Protein AF-A0A0S8DMY7-F1 (afdb_monomer_lite)

Structure (mmCIF, N/CA/C/O backbone):
data_AF-A0A0S8DMY7-F1
#
_entry.id   AF-A0A0S8DMY7-F1
#
loop_
_atom_site.group_PDB
_atom_site.id
_atom_site.type_symbol
_atom_site.label_atom_id
_atom_site.label_alt_id
_atom_site.label_comp_id
_atom_site.label_asym_id
_atom_site.label_entity_id
_atom_site.label_seq_id
_atom_site.pdbx_PDB_ins_code
_atom_site.Cartn_x
_atom_site.Cartn_y
_atom_site.Cartn_z
_atom_site.occupancy
_atom_site.B_iso_or_equiv
_atom_site.auth_seq_id
_atom_site.auth_comp_id
_atom_site.auth_asym_id
_atom_site.auth_atom_id
_atom_site.pdbx_PDB_model_num
ATOM 1 N N . MET A 1 1 ? 19.391 8.069 -40.055 1.00 41.41 1 MET A N 1
ATOM 2 C CA . MET A 1 1 ? 19.757 7.312 -38.841 1.00 4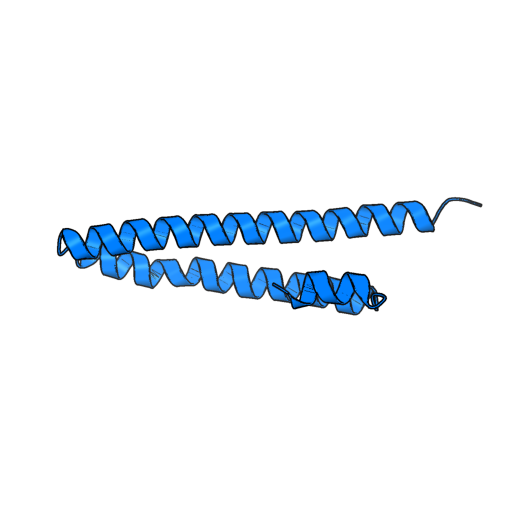1.41 1 MET A CA 1
ATOM 3 C C . MET A 1 1 ? 18.856 7.837 -37.729 1.00 41.41 1 MET A C 1
ATOM 5 O O . MET A 1 1 ? 19.131 8.905 -37.203 1.00 41.41 1 MET A O 1
ATOM 9 N N . GLU A 1 2 ? 17.697 7.210 -37.517 1.00 45.28 2 GLU A N 1
ATOM 10 C CA . GLU A 1 2 ? 16.664 7.673 -36.570 1.00 45.28 2 GLU A CA 1
ATOM 11 C C . GLU A 1 2 ? 16.933 7.209 -35.116 1.00 45.28 2 GLU A C 1
ATOM 13 O O . GLU A 1 2 ? 17.728 6.291 -34.898 1.00 45.28 2 GLU A O 1
ATOM 18 N N . PRO A 1 3 ? 16.341 7.877 -34.106 1.00 48.59 3 PRO A N 1
ATOM 19 C CA . PRO A 1 3 ? 16.924 8.076 -32.781 1.00 48.59 3 PRO A CA 1
ATOM 20 C C . PRO A 1 3 ? 16.499 6.994 -31.779 1.00 48.59 3 PRO A C 1
ATOM 22 O O . PRO A 1 3 ? 15.637 7.205 -30.930 1.00 48.59 3 PRO A O 1
ATOM 25 N N . ILE A 1 4 ? 17.133 5.824 -31.830 1.00 51.28 4 ILE A N 1
ATOM 26 C CA . ILE A 1 4 ? 16.798 4.695 -30.940 1.00 51.28 4 ILE A CA 1
ATOM 27 C C . ILE A 1 4 ? 16.951 5.065 -29.444 1.00 51.28 4 ILE A C 1
ATOM 29 O O . ILE A 1 4 ? 16.123 4.686 -28.619 1.00 51.28 4 ILE A O 1
ATOM 33 N N . HIS A 1 5 ? 17.945 5.885 -29.083 1.00 52.34 5 HIS A N 1
ATOM 34 C CA . HIS A 1 5 ? 18.226 6.248 -27.684 1.00 52.34 5 HIS A CA 1
ATOM 35 C C . HIS A 1 5 ? 17.128 7.085 -27.000 1.00 52.34 5 HIS A C 1
ATOM 37 O O . HIS A 1 5 ? 16.877 6.919 -25.806 1.00 52.34 5 HIS A O 1
ATOM 43 N N . THR A 1 6 ? 16.455 7.980 -27.728 1.00 50.28 6 THR A N 1
ATOM 44 C CA . THR A 1 6 ? 15.480 8.913 -27.134 1.00 50.28 6 THR A CA 1
ATOM 45 C C . THR A 1 6 ? 14.151 8.228 -26.813 1.00 50.28 6 THR A C 1
ATOM 47 O O . THR A 1 6 ? 13.519 8.539 -25.803 1.00 50.28 6 THR A O 1
ATOM 50 N N . HIS A 1 7 ? 13.742 7.259 -27.637 1.00 54.19 7 HIS A N 1
ATOM 51 C CA . HIS A 1 7 ? 12.527 6.476 -27.402 1.00 54.19 7 HIS A CA 1
ATOM 52 C C . HIS A 1 7 ? 12.682 5.518 -26.211 1.00 54.19 7 HIS A C 1
ATOM 54 O O . HIS A 1 7 ? 11.773 5.429 -25.387 1.00 54.19 7 HIS A O 1
ATOM 60 N N . ILE A 1 8 ? 13.855 4.886 -26.060 1.00 59.53 8 ILE A N 1
ATOM 61 C CA . ILE A 1 8 ? 14.145 3.956 -24.952 1.00 59.53 8 ILE A CA 1
ATOM 62 C C . ILE A 1 8 ? 14.102 4.663 -23.590 1.00 59.53 8 ILE A C 1
ATOM 64 O O . ILE A 1 8 ? 13.546 4.112 -22.638 1.00 59.53 8 ILE A O 1
ATOM 68 N N . SER A 1 9 ? 14.648 5.882 -23.503 1.00 71.00 9 SER A N 1
ATOM 69 C CA . SER A 1 9 ? 14.643 6.688 -22.274 1.00 71.00 9 SER A CA 1
ATOM 70 C C . SER A 1 9 ? 13.249 7.222 -21.923 1.00 71.00 9 SER A C 1
ATOM 72 O O . SER A 1 9 ? 12.880 7.224 -20.753 1.00 71.00 9 SER A O 1
ATOM 74 N N . ARG A 1 10 ? 12.431 7.609 -22.915 1.00 77.25 10 ARG A N 1
ATOM 75 C CA . ARG A 1 10 ? 11.041 8.033 -22.658 1.00 77.25 10 ARG A CA 1
ATOM 76 C C . ARG A 1 10 ? 10.162 6.898 -22.149 1.00 77.25 10 ARG A C 1
ATOM 78 O O . ARG A 1 10 ? 9.418 7.107 -21.199 1.00 77.25 10 ARG A O 1
ATOM 85 N N . GLN A 1 11 ? 10.247 5.721 -22.768 1.00 77.81 11 GLN A N 1
ATOM 86 C CA . GLN A 1 11 ? 9.463 4.566 -22.331 1.00 77.81 11 GLN A CA 1
ATOM 87 C C . GLN A 1 11 ? 9.869 4.125 -20.921 1.00 77.81 11 GLN A C 1
ATOM 89 O O . GLN A 1 11 ? 9.003 3.832 -20.111 1.00 77.81 11 GLN A O 1
ATOM 94 N N . TYR A 1 12 ? 11.169 4.150 -20.613 1.00 76.50 12 TYR A N 1
ATOM 95 C CA . TYR A 1 12 ? 11.671 3.847 -19.271 1.00 76.50 12 TYR A CA 1
ATOM 96 C C . TYR A 1 12 ? 11.145 4.814 -18.209 1.00 76.50 12 TYR A C 1
ATOM 98 O O . TYR A 1 12 ? 10.641 4.389 -17.179 1.00 76.50 12 TYR A O 1
ATOM 106 N N . ASN A 1 13 ? 11.214 6.120 -18.480 1.00 80.94 13 ASN A N 1
ATOM 107 C CA . ASN A 1 13 ? 10.702 7.119 -17.547 1.00 80.94 13 ASN A CA 1
ATOM 108 C C . ASN A 1 13 ? 9.191 6.972 -17.331 1.00 80.94 13 ASN A C 1
ATOM 110 O O . ASN A 1 13 ? 8.728 7.175 -16.217 1.00 80.94 13 ASN A O 1
ATOM 114 N N . SER A 1 14 ? 8.434 6.600 -18.369 1.00 87.25 14 SER A N 1
ATOM 115 C CA . SER A 1 14 ? 7.002 6.308 -18.226 1.00 87.25 14 SER A CA 1
ATOM 116 C C . SER A 1 14 ? 6.765 5.111 -17.306 1.00 87.25 14 SER A C 1
ATOM 118 O O . SER A 1 14 ? 5.964 5.215 -16.390 1.00 87.25 14 SER A O 1
ATOM 120 N N . GLU A 1 15 ? 7.500 4.013 -17.508 1.00 87.06 15 GLU A N 1
ATOM 121 C CA . GLU A 1 15 ? 7.411 2.810 -16.666 1.00 87.06 15 GLU A CA 1
ATOM 122 C C . GLU A 1 15 ? 7.728 3.124 -15.188 1.00 87.06 15 GLU A C 1
ATOM 124 O O . GLU A 1 15 ? 7.046 2.639 -14.287 1.00 87.06 15 GLU A O 1
ATOM 129 N N . LEU A 1 16 ? 8.718 3.986 -14.924 1.00 87.38 16 LEU A N 1
ATOM 130 C CA . LEU A 1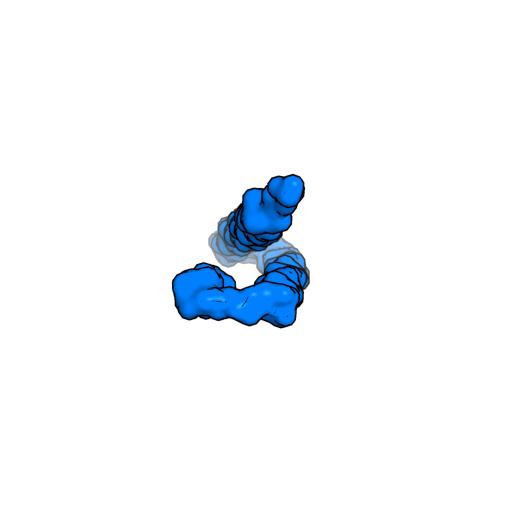 16 ? 9.054 4.423 -13.563 1.00 87.38 16 LEU A CA 1
ATOM 131 C C . LEU A 1 16 ? 7.994 5.339 -12.933 1.00 87.38 16 LEU A C 1
ATOM 133 O O . LEU A 1 16 ? 7.698 5.199 -11.745 1.00 87.38 16 LEU A O 1
ATOM 137 N N . GLU A 1 17 ? 7.424 6.279 -13.691 1.00 90.69 17 GLU A N 1
ATOM 138 C CA . GLU A 1 17 ? 6.333 7.127 -13.186 1.00 90.69 17 GLU A CA 1
ATOM 139 C C . GLU A 1 17 ? 5.066 6.304 -12.911 1.00 90.69 17 GLU A C 1
ATOM 141 O O . GLU A 1 17 ? 4.376 6.565 -11.925 1.00 90.69 17 GLU A O 1
ATOM 146 N N . ASP A 1 18 ? 4.800 5.268 -13.710 1.00 93.00 18 ASP A N 1
ATOM 147 C CA . ASP A 1 18 ? 3.683 4.348 -13.486 1.00 93.00 18 ASP A CA 1
ATOM 148 C C . ASP A 1 18 ? 3.859 3.554 -12.179 1.00 93.00 18 ASP A C 1
ATOM 150 O O . ASP A 1 18 ? 2.921 3.475 -11.379 1.00 93.00 18 ASP A O 1
ATOM 154 N N . ILE A 1 19 ? 5.065 3.031 -11.906 1.00 93.56 19 ILE A N 1
ATOM 155 C CA . ILE A 1 19 ? 5.389 2.399 -10.611 1.00 93.56 19 ILE A CA 1
ATOM 156 C C . ILE A 1 19 ? 5.176 3.388 -9.470 1.00 93.56 19 ILE A C 1
ATOM 158 O O . ILE A 1 19 ? 4.504 3.081 -8.484 1.00 93.56 19 ILE A O 1
ATOM 162 N N . ARG A 1 20 ? 5.715 4.600 -9.606 1.00 92.12 20 ARG A N 1
ATOM 163 C CA . ARG A 1 20 ? 5.606 5.632 -8.575 1.00 92.12 20 ARG A CA 1
ATOM 164 C C . ARG A 1 20 ? 4.149 5.981 -8.275 1.00 92.12 20 ARG A C 1
ATOM 166 O O . ARG A 1 20 ? 3.788 6.123 -7.107 1.00 92.12 20 ARG A O 1
ATOM 173 N N . ALA A 1 21 ? 3.306 6.094 -9.298 1.00 96.12 21 ALA A N 1
ATOM 174 C CA . ALA A 1 21 ? 1.879 6.339 -9.128 1.00 96.12 21 ALA A CA 1
ATOM 175 C C . ALA A 1 21 ? 1.185 5.199 -8.361 1.00 96.12 21 ALA A C 1
ATOM 177 O O . ALA A 1 21 ? 0.381 5.466 -7.467 1.00 96.12 21 ALA A O 1
ATOM 178 N N . LYS A 1 22 ? 1.534 3.939 -8.649 1.00 95.94 22 LYS A N 1
ATOM 179 C CA . LYS A 1 22 ? 0.992 2.765 -7.940 1.00 95.94 22 LYS A CA 1
ATOM 180 C C . LYS A 1 22 ? 1.435 2.709 -6.483 1.00 95.94 22 LYS A C 1
ATOM 182 O O . LYS A 1 22 ? 0.604 2.450 -5.617 1.00 95.94 22 LYS A O 1
ATOM 187 N N . VAL A 1 23 ? 2.698 3.027 -6.197 1.00 96.88 23 VAL A N 1
ATOM 188 C CA . VAL A 1 23 ? 3.207 3.135 -4.819 1.00 96.88 23 VAL A CA 1
ATOM 189 C C . VAL A 1 23 ? 2.452 4.221 -4.045 1.00 96.88 23 VAL A C 1
ATOM 191 O O . VAL A 1 23 ? 2.033 3.988 -2.914 1.00 96.88 23 VAL A O 1
ATOM 194 N N . LEU A 1 24 ? 2.206 5.387 -4.656 1.00 97.50 24 LEU A N 1
ATOM 195 C CA . LEU A 1 24 ? 1.409 6.453 -4.032 1.00 97.50 24 LEU A CA 1
ATOM 196 C C . LEU A 1 24 ? -0.040 6.018 -3.774 1.00 97.50 24 LEU A C 1
ATOM 198 O O . LEU A 1 24 ? -0.584 6.302 -2.709 1.00 97.50 24 LEU A O 1
ATOM 202 N N . GLN A 1 25 ? -0.654 5.300 -4.717 1.00 97.38 25 GLN A N 1
ATOM 203 C CA . GLN A 1 25 ? -1.994 4.739 -4.541 1.00 97.38 25 GLN A CA 1
ATOM 204 C C . GLN A 1 25 ? -2.037 3.723 -3.391 1.00 97.38 25 GLN A C 1
ATOM 206 O O . GLN A 1 25 ? -2.955 3.766 -2.571 1.00 97.38 25 GLN A O 1
ATOM 211 N N . MET A 1 26 ? -1.051 2.826 -3.316 1.00 98.00 26 MET A N 1
ATOM 212 C CA . MET A 1 26 ? -0.922 1.860 -2.224 1.00 98.00 26 MET A CA 1
ATOM 213 C C . MET A 1 26 ? -0.754 2.572 -0.878 1.00 98.00 26 MET A C 1
ATOM 215 O O . MET A 1 26 ? -1.430 2.219 0.084 1.00 98.00 26 MET A O 1
ATOM 219 N N . GLY A 1 27 ? 0.072 3.621 -0.824 1.00 97.62 27 GLY A N 1
ATOM 220 C CA . GLY A 1 27 ? 0.250 4.447 0.370 1.00 97.62 27 GLY A CA 1
ATOM 221 C C . GLY A 1 27 ? -1.049 5.105 0.845 1.00 97.62 27 GLY A C 1
ATOM 222 O O . GLY A 1 27 ? -1.358 5.039 2.031 1.00 97.62 27 GLY A O 1
ATOM 223 N N . GLY A 1 28 ? -1.847 5.663 -0.071 1.00 97.75 28 GLY A N 1
ATOM 224 C CA . GLY A 1 28 ? -3.150 6.247 0.275 1.00 97.75 28 GLY A CA 1
ATOM 225 C C . GLY A 1 28 ? -4.146 5.219 0.826 1.00 97.75 28 GLY A C 1
ATOM 226 O O . GLY A 1 28 ? -4.913 5.521 1.737 1.00 97.75 28 GLY A O 1
ATOM 227 N N . LEU A 1 29 ? -4.102 3.982 0.325 1.00 97.69 29 LEU A N 1
ATOM 228 C CA . LEU A 1 29 ? -4.924 2.893 0.853 1.00 97.69 29 LEU A CA 1
ATOM 229 C C . LEU A 1 29 ? -4.493 2.486 2.270 1.00 97.69 29 LEU A C 1
ATOM 231 O O . LEU A 1 29 ? -5.345 2.287 3.133 1.00 97.69 29 LEU A O 1
ATOM 235 N N . VAL A 1 30 ? -3.184 2.396 2.517 1.00 98.12 30 VAL A N 1
ATOM 236 C CA . VAL A 1 30 ? -2.637 2.118 3.854 1.00 98.12 30 VAL A CA 1
ATOM 237 C C . VAL A 1 30 ? -3.013 3.228 4.839 1.00 98.12 30 VAL A C 1
ATOM 239 O O . VAL A 1 30 ? -3.425 2.936 5.958 1.00 98.12 30 VAL A O 1
ATOM 242 N N . GLU A 1 31 ? -2.922 4.496 4.429 1.00 98.25 31 GLU A N 1
ATOM 243 C CA . GLU A 1 31 ? -3.327 5.639 5.255 1.00 98.25 31 GLU A CA 1
ATOM 244 C C . GLU A 1 31 ? -4.801 5.537 5.673 1.00 98.25 31 GLU A C 1
ATOM 246 O O . GLU A 1 31 ? -5.111 5.642 6.863 1.00 98.25 31 GLU A O 1
ATOM 251 N N . GLN A 1 32 ? -5.692 5.235 4.723 1.00 97.81 32 GLN A N 1
ATOM 252 C CA . GLN A 1 32 ? -7.112 5.025 5.004 1.00 97.81 32 GLN A CA 1
ATOM 253 C C . GLN A 1 32 ? -7.339 3.866 5.990 1.00 97.81 32 GLN A C 1
ATOM 255 O O . GLN A 1 32 ? -8.097 4.011 6.949 1.00 97.81 32 GLN A O 1
ATOM 260 N N . GLN A 1 33 ? -6.664 2.730 5.798 1.00 97.75 33 GLN A N 1
ATOM 261 C CA . GLN A 1 33 ? -6.799 1.569 6.687 1.00 97.75 33 GLN A CA 1
ATOM 262 C C . GLN A 1 33 ? -6.325 1.869 8.112 1.00 97.75 33 GLN A C 1
ATOM 264 O O . GLN A 1 33 ? -6.933 1.399 9.074 1.00 97.75 33 GLN A O 1
ATOM 269 N N . ILE A 1 34 ? -5.275 2.681 8.270 1.00 98.19 34 ILE A N 1
ATOM 270 C CA . ILE A 1 34 ? -4.809 3.136 9.586 1.00 98.19 34 ILE A CA 1
ATOM 271 C C . ILE A 1 34 ? -5.866 4.022 10.254 1.00 98.19 34 ILE A C 1
ATOM 273 O O . ILE A 1 34 ? -6.162 3.834 11.437 1.00 98.19 34 ILE A O 1
ATOM 277 N N . GLU A 1 35 ? -6.457 4.968 9.520 1.00 98.31 35 GLU A N 1
ATOM 278 C CA . GLU A 1 35 ? -7.526 5.822 10.048 1.00 98.31 35 GLU A CA 1
ATOM 279 C C . GLU A 1 35 ? -8.742 4.990 10.496 1.00 98.31 35 GLU A C 1
ATOM 281 O O . GLU A 1 35 ? -9.271 5.180 11.597 1.00 98.31 35 GLU A O 1
ATOM 286 N N . GLU A 1 36 ? -9.167 4.032 9.676 1.00 98.12 36 GLU A N 1
ATOM 287 C CA . GLU A 1 36 ? -10.277 3.126 9.981 1.00 98.12 36 GLU A CA 1
ATOM 288 C C . GLU A 1 36 ? -9.967 2.217 11.179 1.00 98.12 36 GLU A C 1
ATOM 290 O O . GLU A 1 36 ? -10.810 2.074 12.067 1.00 98.12 36 GLU A O 1
ATOM 295 N N . ALA A 1 37 ? -8.745 1.683 11.278 1.00 98.25 37 ALA A N 1
ATOM 296 C CA . ALA A 1 37 ? -8.301 0.871 12.411 1.00 98.25 37 ALA A CA 1
ATOM 297 C C . ALA A 1 37 ? -8.332 1.653 13.732 1.00 98.25 37 ALA A C 1
ATOM 299 O O . ALA A 1 37 ? -8.813 1.152 14.753 1.00 98.25 37 ALA A O 1
ATOM 300 N N . LEU A 1 38 ? -7.847 2.900 13.719 1.00 98.44 38 LEU A N 1
ATOM 301 C CA . LEU A 1 38 ? -7.885 3.780 14.887 1.00 98.44 38 LEU A CA 1
ATOM 302 C C . LEU A 1 38 ? -9.330 4.098 15.286 1.00 98.44 38 LEU A C 1
ATOM 304 O O . LEU A 1 38 ? -9.671 4.036 16.469 1.00 98.44 38 LEU A O 1
ATOM 308 N N . ASN A 1 39 ? -10.193 4.383 14.309 1.00 98.25 39 ASN A N 1
ATOM 309 C CA . ASN A 1 39 ? -11.617 4.608 14.545 1.00 98.25 39 ASN A CA 1
ATOM 310 C C . ASN A 1 39 ? -12.306 3.374 15.147 1.00 98.25 39 ASN A C 1
ATOM 312 O O . ASN A 1 39 ? -13.075 3.522 16.102 1.00 98.25 39 ASN A O 1
ATOM 316 N N . ALA A 1 40 ? -12.011 2.179 14.631 1.00 98.50 40 ALA A N 1
ATOM 317 C CA . ALA A 1 40 ? -12.527 0.916 15.149 1.00 98.50 40 ALA A CA 1
ATOM 318 C C . ALA A 1 40 ? -12.108 0.703 16.607 1.00 98.50 40 ALA A C 1
ATOM 320 O O . ALA A 1 40 ? -12.947 0.422 17.463 1.00 98.50 40 ALA A O 1
ATOM 321 N N . LEU A 1 41 ? -10.827 0.927 16.912 1.00 98.06 41 LEU A N 1
ATOM 322 C CA . LEU A 1 41 ? -10.280 0.780 18.258 1.00 98.06 41 LEU A CA 1
ATOM 323 C C . LEU A 1 41 ? -10.915 1.757 19.255 1.00 98.06 41 LEU A C 1
ATOM 325 O O . LEU A 1 41 ? -11.350 1.344 20.329 1.00 98.06 41 LEU A O 1
ATOM 329 N N . VAL A 1 42 ? -10.992 3.045 18.904 1.00 98.38 42 VAL A N 1
ATOM 330 C CA . 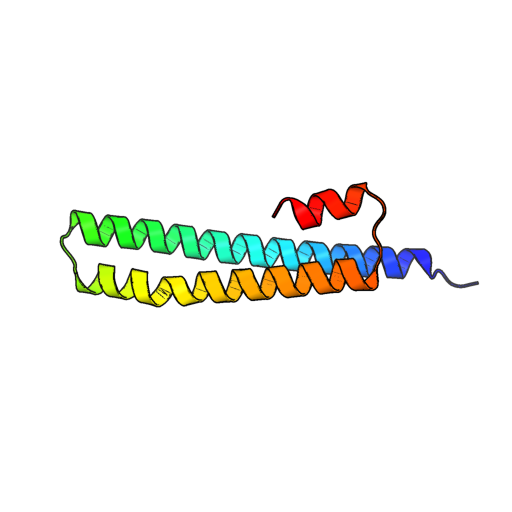VAL A 1 42 ? -11.528 4.093 19.791 1.00 98.38 42 VAL A CA 1
ATOM 331 C C . VAL A 1 42 ? -13.017 3.888 20.071 1.00 98.38 42 VAL A C 1
ATOM 333 O O . VAL A 1 42 ? -13.476 4.153 21.183 1.00 98.38 42 VAL A O 1
ATOM 336 N N . LYS A 1 43 ? -13.779 3.418 19.078 1.00 97.88 43 LYS A N 1
ATOM 337 C CA . LYS A 1 43 ? -15.232 3.216 19.195 1.00 97.88 43 LYS A CA 1
ATOM 338 C C . LYS A 1 43 ? -15.617 1.815 19.679 1.00 97.88 43 LYS A C 1
ATOM 340 O O . LYS A 1 43 ? -16.789 1.596 19.971 1.00 97.88 43 LYS A O 1
ATOM 345 N N . GLY A 1 44 ? -14.665 0.884 19.764 1.00 97.50 44 GLY A N 1
ATOM 346 C CA . GLY A 1 44 ? -14.947 -0.530 20.019 1.00 97.50 44 GLY A CA 1
ATOM 347 C C . GLY A 1 44 ? -15.751 -1.190 18.892 1.00 97.50 44 GLY A C 1
ATOM 348 O O . GLY A 1 44 ? -16.535 -2.101 19.152 1.00 97.50 44 GLY A O 1
ATOM 349 N N . ASP A 1 45 ? -15.597 -0.710 17.656 1.00 98.44 45 ASP A N 1
ATOM 350 C CA . ASP A 1 45 ? -16.326 -1.201 16.486 1.00 98.44 45 ASP A CA 1
ATOM 351 C C . ASP A 1 45 ? -15.608 -2.411 15.876 1.00 98.44 45 ASP A C 1
ATOM 353 O O . ASP A 1 45 ? -14.694 -2.287 15.059 1.00 98.44 45 ASP A O 1
ATOM 357 N N . VAL A 1 46 ? -16.024 -3.604 16.305 1.00 98.00 46 VAL A N 1
ATOM 358 C CA . VAL A 1 46 ? -15.453 -4.876 15.840 1.00 98.00 46 VAL A CA 1
ATOM 359 C C . VAL A 1 46 ? -15.682 -5.084 14.342 1.00 98.00 46 VAL A C 1
ATOM 361 O O . VAL A 1 46 ? -14.788 -5.582 13.666 1.00 98.00 46 VAL A O 1
ATOM 364 N N . ALA A 1 47 ? -16.835 -4.671 13.808 1.00 98.25 47 ALA A N 1
ATOM 365 C CA . ALA A 1 47 ? -17.163 -4.878 12.399 1.00 98.25 47 ALA A CA 1
ATOM 366 C C . ALA A 1 47 ? -16.258 -4.040 11.486 1.00 98.25 47 ALA A C 1
ATOM 368 O O . ALA A 1 47 ? -15.778 -4.538 10.468 1.00 98.25 47 ALA A O 1
ATOM 369 N N . LEU A 1 48 ? -15.973 -2.791 11.873 1.00 98.12 48 LEU A N 1
ATOM 370 C CA . LEU A 1 48 ? -14.991 -1.967 11.166 1.00 98.12 48 LEU A CA 1
ATOM 371 C C . LEU A 1 48 ? -13.581 -2.566 11.272 1.00 98.12 48 LEU A C 1
ATOM 373 O O . LEU A 1 48 ? -12.862 -2.609 10.279 1.00 98.12 48 LEU A O 1
ATOM 377 N N . GLY A 1 49 ? -13.203 -3.084 12.444 1.00 98.19 49 GLY A N 1
ATOM 378 C CA . GLY A 1 49 ? -11.922 -3.775 12.620 1.00 98.19 49 GLY A CA 1
ATOM 379 C C . GLY A 1 49 ? -11.766 -4.997 11.704 1.00 98.19 49 GLY A C 1
ATOM 380 O O . GLY A 1 49 ? -10.725 -5.164 11.071 1.00 98.19 49 GLY A O 1
ATOM 381 N N . GLU A 1 50 ? -12.806 -5.825 11.580 1.00 98.19 50 GLU A N 1
ATOM 382 C CA . GLU A 1 50 ? -12.824 -6.964 10.651 1.00 98.19 50 GLU A CA 1
ATOM 383 C C . GLU A 1 50 ? -12.742 -6.514 9.187 1.00 98.19 50 GLU A C 1
ATOM 385 O O . GLU A 1 50 ? -12.009 -7.118 8.400 1.00 98.19 50 GLU A O 1
ATOM 390 N N . ALA A 1 51 ? -13.437 -5.430 8.827 1.00 97.88 51 ALA A N 1
ATOM 391 C CA . ALA A 1 51 ? -13.374 -4.863 7.483 1.00 97.88 51 ALA A CA 1
ATOM 392 C C . ALA A 1 51 ? -11.951 -4.407 7.120 1.00 97.88 51 ALA A C 1
ATOM 394 O O . ALA A 1 51 ? -11.475 -4.741 6.036 1.00 97.88 51 ALA A O 1
ATOM 395 N N . VAL A 1 52 ? -11.244 -3.739 8.040 1.00 97.94 52 VAL A N 1
ATOM 396 C CA . VAL A 1 52 ? -9.840 -3.335 7.840 1.00 97.94 52 VAL A CA 1
ATOM 397 C C . VAL A 1 52 ? -8.942 -4.551 7.593 1.00 97.94 52 VAL A C 1
ATOM 399 O O . VAL A 1 52 ? -8.147 -4.542 6.654 1.00 97.94 52 VAL A O 1
ATOM 402 N N . ILE A 1 53 ? -9.097 -5.625 8.379 1.00 96.94 53 ILE A N 1
ATOM 403 C CA . ILE A 1 53 ? -8.320 -6.867 8.199 1.00 96.94 53 ILE A CA 1
ATOM 404 C C . ILE A 1 53 ? -8.573 -7.478 6.817 1.00 96.94 53 ILE A C 1
ATOM 406 O O . ILE A 1 53 ? -7.643 -7.941 6.158 1.00 96.94 53 ILE A O 1
ATOM 410 N N . MET A 1 54 ? -9.826 -7.498 6.360 1.00 97.12 54 MET A N 1
ATOM 411 C CA . MET A 1 54 ? -10.151 -8.010 5.027 1.00 97.12 54 MET A CA 1
ATOM 412 C C . MET A 1 54 ? -9.563 -7.134 3.914 1.00 97.12 54 MET A C 1
ATOM 414 O O . MET A 1 54 ? -9.094 -7.650 2.892 1.00 97.12 54 MET A O 1
ATOM 418 N N . ASP A 1 55 ? -9.571 -5.819 4.114 1.00 95.44 55 ASP A N 1
ATOM 419 C CA . ASP A 1 55 ? -9.119 -4.847 3.129 1.00 95.44 55 ASP A CA 1
ATOM 420 C C . ASP A 1 55 ? -7.594 -4.772 2.985 1.00 95.44 55 ASP A C 1
ATOM 422 O O . ASP A 1 55 ? -7.122 -4.389 1.911 1.00 95.44 55 ASP A O 1
ATOM 426 N N . ASP A 1 56 ? -6.817 -5.240 3.966 1.00 95.69 56 ASP A N 1
ATOM 427 C CA . ASP A 1 56 ? -5.356 -5.427 3.864 1.00 95.69 56 ASP A CA 1
ATOM 428 C C . ASP A 1 56 ? -4.955 -6.239 2.614 1.00 95.69 56 ASP A C 1
ATOM 430 O O . ASP A 1 56 ? -3.968 -5.951 1.935 1.00 95.69 56 ASP A O 1
ATOM 434 N N . THR A 1 57 ? -5.802 -7.187 2.190 1.00 96.44 57 THR A N 1
ATOM 435 C CA . THR A 1 57 ? -5.574 -7.976 0.966 1.00 96.44 57 THR A CA 1
ATOM 436 C C . THR A 1 57 ? -5.423 -7.128 -0.300 1.00 96.44 57 THR A C 1
ATOM 438 O O . THR A 1 57 ? -4.785 -7.567 -1.259 1.00 96.44 57 THR A O 1
ATOM 441 N N . LYS A 1 58 ? -5.994 -5.920 -0.335 1.00 96.56 58 LYS A N 1
ATOM 442 C CA . LYS A 1 58 ? -5.842 -4.979 -1.451 1.00 96.56 58 LYS A CA 1
ATOM 443 C C . LYS A 1 58 ? -4.426 -4.390 -1.495 1.00 96.56 58 LYS A C 1
ATOM 445 O O . LYS A 1 58 ? -3.887 -4.256 -2.591 1.00 96.56 58 LYS A O 1
ATOM 450 N N . VAL A 1 59 ? -3.827 -4.098 -0.337 1.00 97.62 59 VAL A N 1
ATOM 451 C CA . VAL A 1 59 ? -2.436 -3.622 -0.218 1.00 97.62 59 VAL A CA 1
ATOM 452 C C . VAL A 1 59 ? -1.482 -4.718 -0.680 1.00 97.62 59 VAL A C 1
ATOM 454 O O . VAL A 1 59 ? -0.690 -4.478 -1.585 1.00 97.62 59 VAL A O 1
ATOM 457 N N . ASN A 1 60 ? -1.659 -5.949 -0.187 1.00 96.25 60 ASN A N 1
ATOM 458 C CA . ASN A 1 60 ? -0.844 -7.100 -0.601 1.00 96.25 60 ASN A CA 1
ATOM 459 C C . ASN A 1 60 ? -0.890 -7.344 -2.120 1.00 96.25 60 ASN A C 1
ATOM 461 O O . ASN A 1 60 ? 0.112 -7.668 -2.744 1.00 96.25 60 ASN A O 1
ATOM 465 N N . ARG A 1 61 ? -2.054 -7.168 -2.758 1.00 97.31 61 ARG A N 1
ATOM 466 C CA . ARG A 1 61 ? -2.158 -7.299 -4.223 1.00 97.31 61 ARG A CA 1
ATOM 467 C C . ARG A 1 61 ? -1.418 -6.195 -4.972 1.00 97.31 61 ARG A C 1
ATOM 469 O O . ARG A 1 61 ? -0.899 -6.464 -6.051 1.00 97.31 61 ARG A O 1
ATOM 476 N N . LEU A 1 62 ? -1.431 -4.969 -4.449 1.00 96.50 62 LEU A N 1
ATOM 477 C CA . LEU A 1 62 ? -0.702 -3.853 -5.050 1.00 96.50 62 LEU A CA 1
ATOM 478 C C . LEU A 1 62 ? 0.805 -4.044 -4.903 1.00 96.50 62 LEU A C 1
ATOM 480 O O . LEU A 1 62 ? 1.511 -3.820 -5.878 1.00 96.50 62 LEU A O 1
ATOM 484 N N . GLU A 1 63 ? 1.271 -4.512 -3.746 1.00 97.19 63 GLU A N 1
ATOM 485 C CA . GLU A 1 63 ? 2.681 -4.827 -3.498 1.00 97.19 63 GLU A CA 1
ATOM 486 C C . GLU A 1 63 ? 3.200 -5.873 -4.494 1.00 97.19 63 GLU A C 1
ATOM 488 O O . GLU A 1 63 ? 4.072 -5.552 -5.300 1.00 97.19 63 GLU A O 1
ATOM 493 N N . VAL A 1 64 ? 2.563 -7.047 -4.576 1.00 97.12 64 VAL A N 1
ATOM 494 C CA . VAL A 1 64 ? 2.933 -8.088 -5.556 1.00 97.12 64 VAL A CA 1
ATOM 495 C C . VAL A 1 64 ? 2.921 -7.564 -6.999 1.00 97.12 64 VAL A C 1
ATOM 497 O O . VAL A 1 64 ? 3.783 -7.923 -7.801 1.00 97.12 64 VAL A O 1
ATOM 500 N N . ALA A 1 65 ? 1.942 -6.729 -7.362 1.00 95.38 65 ALA A N 1
ATOM 501 C CA . ALA A 1 65 ? 1.860 -6.166 -8.709 1.00 95.38 65 ALA A CA 1
ATOM 502 C C . ALA A 1 65 ? 2.999 -5.173 -9.004 1.00 95.38 65 ALA A C 1
ATOM 504 O O . ALA A 1 65 ? 3.564 -5.203 -10.097 1.00 95.38 65 ALA A O 1
ATOM 505 N N . ILE A 1 66 ? 3.342 -4.315 -8.040 1.00 95.38 66 ILE A N 1
ATOM 506 C CA . ILE A 1 66 ? 4.454 -3.364 -8.150 1.00 95.38 66 ILE A CA 1
ATOM 507 C C . ILE A 1 66 ? 5.778 -4.123 -8.277 1.00 95.38 66 ILE A C 1
ATOM 509 O O . ILE A 1 66 ? 6.558 -3.831 -9.183 1.00 95.38 66 ILE A O 1
ATOM 513 N N . ASP A 1 67 ? 5.996 -5.139 -7.444 1.00 92.38 67 ASP A N 1
ATOM 514 C CA . ASP A 1 67 ? 7.206 -5.964 -7.465 1.00 92.38 67 ASP A CA 1
ATOM 515 C C . ASP A 1 67 ? 7.395 -6.698 -8.793 1.00 92.38 67 ASP A C 1
ATOM 517 O O . ASP A 1 67 ? 8.498 -6.742 -9.346 1.00 92.38 67 ASP A O 1
ATOM 521 N N . GLU A 1 68 ? 6.318 -7.254 -9.346 1.00 92.50 68 GLU A N 1
ATOM 522 C CA . GLU A 1 68 ? 6.355 -7.917 -10.647 1.00 92.50 68 GLU A CA 1
ATOM 523 C C . GLU A 1 68 ? 6.730 -6.931 -11.767 1.00 92.50 68 GLU A C 1
ATOM 525 O O . GLU A 1 68 ? 7.558 -7.242 -12.627 1.00 92.50 68 GLU A O 1
ATOM 530 N N . GLU A 1 69 ? 6.196 -5.709 -11.742 1.00 90.25 69 GLU A N 1
ATOM 531 C CA . GLU A 1 69 ? 6.554 -4.668 -12.712 1.00 90.25 69 GLU A CA 1
ATOM 532 C C . GLU A 1 69 ? 8.007 -4.201 -12.563 1.00 90.25 69 GLU A C 1
ATOM 534 O O . GLU A 1 69 ? 8.729 -4.089 -13.562 1.00 90.25 69 GLU A O 1
ATOM 539 N N . CYS A 1 70 ? 8.469 -4.010 -11.326 1.00 87.56 70 CYS A N 1
ATOM 540 C CA . CYS A 1 70 ? 9.864 -3.726 -10.998 1.00 87.56 70 CYS A CA 1
ATOM 541 C C . CYS A 1 70 ? 10.796 -4.807 -11.566 1.00 87.56 70 CYS A C 1
ATOM 543 O O . CYS A 1 70 ? 11.767 -4.501 -12.271 1.00 87.56 70 CYS A O 1
ATOM 545 N N . ASN A 1 71 ? 10.466 -6.080 -11.334 1.00 85.69 71 ASN A N 1
ATOM 546 C CA . ASN A 1 71 ? 11.222 -7.220 -11.845 1.00 85.69 71 ASN A CA 1
ATOM 547 C C . ASN A 1 71 ? 11.238 -7.263 -13.375 1.00 85.69 71 ASN A C 1
ATOM 549 O O . ASN A 1 71 ? 12.294 -7.497 -13.969 1.00 85.69 71 ASN A O 1
ATOM 553 N N . GLN A 1 72 ? 10.112 -6.983 -14.036 1.00 86.88 72 GLN A N 1
ATOM 554 C CA . GLN A 1 72 ? 10.046 -6.930 -15.499 1.00 86.88 72 GLN A CA 1
ATOM 555 C C . GLN A 1 72 ? 10.925 -5.819 -16.079 1.00 86.88 72 GLN A C 1
ATOM 557 O O . GLN A 1 72 ? 11.600 -6.036 -17.090 1.00 86.88 72 GLN A O 1
ATOM 562 N N . ILE A 1 73 ? 10.955 -4.646 -15.448 1.00 83.75 73 ILE A N 1
ATOM 563 C CA . ILE A 1 73 ? 11.800 -3.526 -15.876 1.00 83.75 73 ILE A CA 1
ATOM 564 C C . ILE A 1 73 ? 13.280 -3.874 -15.708 1.00 83.75 73 ILE A C 1
ATOM 566 O O . ILE A 1 73 ? 14.056 -3.692 -16.653 1.00 83.75 73 ILE A O 1
ATOM 570 N N . ILE A 1 74 ? 13.670 -4.441 -14.560 1.00 76.62 74 ILE A N 1
ATOM 571 C CA . ILE A 1 74 ? 15.049 -4.889 -14.308 1.00 76.62 74 ILE A CA 1
ATOM 572 C C . ILE A 1 74 ? 15.459 -5.961 -15.325 1.00 76.62 74 ILE A C 1
ATOM 574 O O . ILE A 1 74 ? 16.503 -5.832 -15.976 1.00 76.62 74 ILE A O 1
ATOM 578 N N . ALA A 1 75 ? 14.631 -6.996 -15.499 1.00 79.50 75 ALA A N 1
ATOM 579 C CA . ALA A 1 75 ? 14.908 -8.124 -16.386 1.00 79.50 75 ALA A CA 1
ATOM 580 C C . ALA A 1 75 ? 15.058 -7.690 -17.850 1.00 79.50 75 ALA A C 1
ATOM 582 O O . ALA A 1 75 ? 15.906 -8.218 -18.569 1.00 79.50 75 ALA A O 1
ATOM 583 N N . ARG A 1 76 ? 14.271 -6.702 -18.295 1.00 75.62 76 ARG A N 1
ATOM 584 C CA . ARG A 1 76 ? 14.350 -6.166 -19.662 1.00 75.62 76 ARG A CA 1
ATOM 585 C C . ARG A 1 76 ? 15.572 -5.284 -19.902 1.00 75.62 76 ARG A C 1
ATOM 587 O O . ARG A 1 76 ? 15.978 -5.158 -21.056 1.00 75.62 76 ARG A O 1
ATOM 594 N N . ARG A 1 77 ? 16.121 -4.627 -18.872 1.00 63.72 77 ARG A N 1
ATOM 595 C CA . ARG A 1 77 ? 17.005 -3.465 -19.081 1.00 63.72 77 ARG A CA 1
ATOM 596 C C . ARG A 1 77 ? 18.432 -3.584 -18.542 1.00 63.72 77 ARG A C 1
ATOM 598 O O . ARG A 1 77 ? 19.208 -2.701 -18.883 1.00 63.72 77 ARG A O 1
ATOM 605 N N . GLN A 1 78 ? 18.796 -4.624 -17.772 1.00 53.34 78 GLN A N 1
ATOM 606 C CA . GLN A 1 78 ? 20.129 -4.758 -17.128 1.00 53.34 78 GLN A CA 1
ATOM 607 C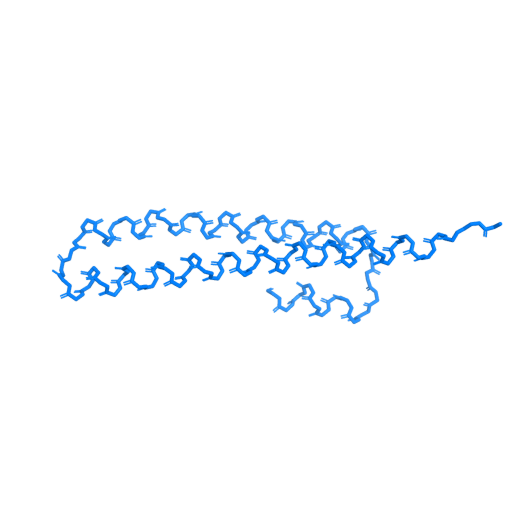 C . GLN A 1 78 ? 20.691 -3.391 -16.671 1.00 53.34 78 GLN A C 1
ATOM 609 O O . GLN A 1 78 ? 21.694 -2.917 -17.216 1.00 53.34 78 GLN A O 1
ATOM 614 N N . PRO A 1 79 ? 20.006 -2.688 -15.753 1.00 53.69 79 PRO A N 1
ATOM 615 C CA . PRO A 1 79 ? 20.259 -1.271 -15.543 1.00 53.69 79 PRO A CA 1
ATOM 616 C C . PRO A 1 79 ? 21.668 -1.031 -14.990 1.00 53.69 79 PRO A C 1
ATOM 618 O O . PRO A 1 79 ? 22.152 -1.777 -14.135 1.00 53.69 79 PRO A O 1
ATOM 621 N N . ALA A 1 80 ? 22.325 0.040 -15.441 1.00 55.16 80 ALA A N 1
ATOM 622 C CA . ALA A 1 80 ? 23.539 0.524 -14.793 1.00 55.16 80 ALA A CA 1
ATOM 623 C C . ALA A 1 80 ? 23.223 0.927 -13.337 1.00 55.16 80 ALA A C 1
ATOM 625 O O . ALA A 1 80 ? 22.118 1.368 -13.032 1.00 55.16 80 ALA A O 1
ATOM 626 N N . ALA A 1 81 ? 24.198 0.791 -12.434 1.00 54.72 81 ALA A N 1
ATOM 627 C CA . ALA A 1 81 ? 24.034 0.770 -10.971 1.00 54.72 81 ALA A CA 1
ATOM 628 C C . ALA A 1 81 ? 23.195 1.898 -10.310 1.00 54.72 81 ALA A C 1
ATOM 630 O O . ALA A 1 81 ? 22.780 1.738 -9.164 1.00 54.72 81 ALA A O 1
ATOM 631 N N . GLY A 1 82 ? 22.942 3.025 -10.987 1.00 54.22 82 GLY A N 1
ATOM 632 C CA . GLY A 1 82 ? 22.082 4.104 -10.482 1.00 54.22 82 GLY A CA 1
ATOM 633 C C . GLY A 1 82 ? 20.585 3.772 -10.517 1.00 54.22 82 GLY A C 1
ATOM 634 O O . GLY A 1 82 ? 19.879 4.049 -9.551 1.00 54.22 82 GLY A O 1
ATOM 635 N N . ASP A 1 83 ? 20.128 3.120 -11.586 1.00 56.91 83 ASP A N 1
ATOM 636 C CA . ASP A 1 83 ? 18.726 2.741 -11.811 1.00 56.91 83 ASP A CA 1
ATOM 637 C C . ASP A 1 83 ? 18.293 1.567 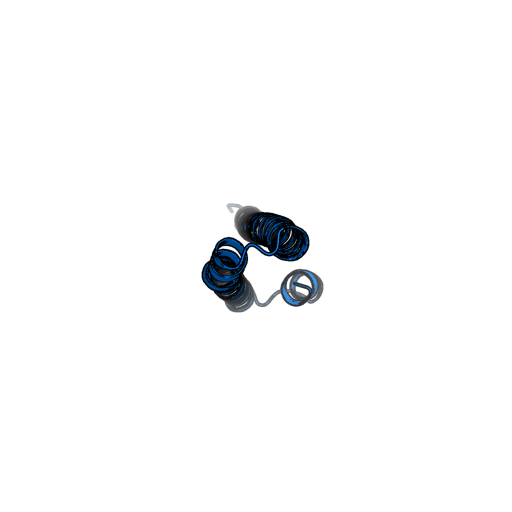-10.922 1.00 56.91 83 ASP A C 1
ATOM 639 O O . ASP A 1 83 ? 17.180 1.532 -10.402 1.00 56.91 83 ASP A O 1
ATOM 643 N N . LEU A 1 84 ? 19.226 0.653 -10.645 1.00 54.12 84 LEU A N 1
ATOM 644 C CA . LEU A 1 84 ? 19.019 -0.464 -9.724 1.00 54.12 84 LEU A CA 1
ATOM 645 C C . LEU A 1 84 ? 18.686 0.016 -8.300 1.00 54.12 84 LEU A C 1
ATOM 647 O O . LEU A 1 84 ? 17.925 -0.634 -7.592 1.00 54.12 84 LEU A O 1
ATOM 651 N N . ARG A 1 85 ? 19.226 1.170 -7.880 1.00 56.53 85 ARG A N 1
ATOM 652 C CA . ARG A 1 85 ? 19.008 1.710 -6.530 1.00 56.53 85 ARG A CA 1
ATOM 653 C C . ARG A 1 85 ? 17.625 2.333 -6.347 1.00 56.53 85 ARG A C 1
ATOM 655 O O . ARG A 1 85 ? 17.181 2.429 -5.212 1.00 56.53 85 ARG A O 1
ATOM 662 N N . LEU A 1 86 ? 16.977 2.783 -7.424 1.00 60.97 86 LEU A N 1
ATOM 663 C CA . LEU A 1 86 ? 15.607 3.298 -7.364 1.00 60.97 86 LEU A CA 1
ATOM 664 C C . LEU A 1 86 ? 14.602 2.144 -7.286 1.00 60.97 86 LEU A C 1
ATOM 666 O O . LEU A 1 86 ? 13.659 2.225 -6.513 1.00 60.97 86 LEU A O 1
ATOM 670 N N . VAL A 1 87 ? 14.842 1.066 -8.040 1.00 59.66 87 VAL A N 1
ATOM 671 C CA . VAL A 1 87 ? 13.959 -0.109 -8.057 1.00 59.66 87 VAL A CA 1
ATOM 672 C C . VAL A 1 87 ? 14.115 -0.973 -6.797 1.00 59.66 87 VAL A C 1
ATOM 674 O O . VAL A 1 87 ? 13.135 -1.523 -6.325 1.00 59.66 87 VAL A O 1
ATOM 677 N N . ALA A 1 88 ? 15.318 -1.065 -6.219 1.00 59.47 88 ALA A N 1
ATOM 678 C CA . ALA A 1 88 ? 15.579 -1.880 -5.023 1.00 59.47 88 ALA A CA 1
ATOM 679 C C . ALA A 1 88 ? 15.339 -1.166 -3.676 1.00 59.47 88 ALA A C 1
ATOM 681 O O . ALA A 1 88 ? 15.550 -1.772 -2.629 1.00 59.47 88 ALA A O 1
ATOM 682 N N . ALA A 1 89 ? 15.018 0.133 -3.683 1.00 59.62 89 ALA A N 1
ATOM 683 C CA . ALA A 1 89 ? 14.765 0.914 -2.465 1.00 59.62 89 ALA A CA 1
ATOM 684 C C . ALA A 1 89 ? 13.271 1.090 -2.154 1.00 59.62 89 ALA A C 1
ATOM 686 O O . ALA A 1 89 ? 12.940 1.799 -1.200 1.00 59.62 89 ALA A O 1
ATOM 687 N N . VAL A 1 90 ? 12.408 0.494 -2.977 1.00 50.41 90 VAL A N 1
ATOM 688 C CA . VAL A 1 90 ? 10.979 0.324 -2.707 1.00 50.41 90 VAL A CA 1
ATOM 689 C C . VAL A 1 90 ? 10.796 -0.991 -1.966 1.00 50.41 90 VAL A C 1
ATOM 691 O O . VAL A 1 90 ? 11.496 -1.957 -2.346 1.00 50.41 90 VAL A O 1
#

Foldseek 3Di:
DDDPPVVVVVVLVVLVVVLVVLVVVLVVLVVVLVVLCVVCVVVVPVVSNVVSVVSVVVSVVSVVVSLVSLVVSCVVDVDDPVVVCSSVVD

pLDDT: mean 83.82, std 18.04, range [41.41, 98.5]

Secondary structure (DSSP, 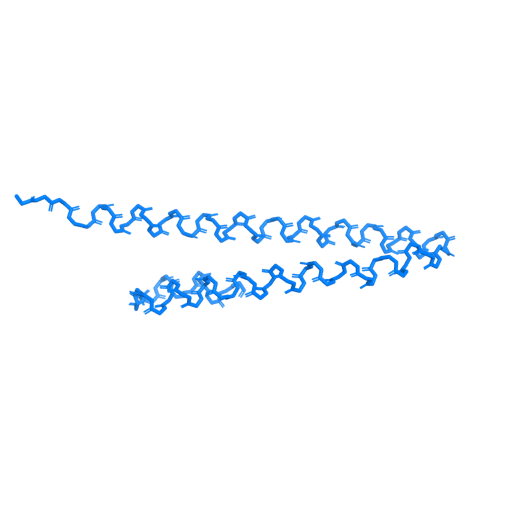8-state):
---HHHHHHHHHHHHHHHHHHHHHHHHHHHHHHHHHHHHHHHHT-HHHHHHHHHHHHHHHHHHHHHHHHHHHHHHHH---HHHHHHHTT-

Radius of gyration: 18.47 Å; chains: 1; bounding box: 41×17×59 Å

Sequence (90 aa):
MEPIHTHISRQYNSELEDIRAKVLQMGGLVEQQIEEALNALVKGDVALGEAVIMDDTKVNRLEVAIDEECNQIIARRQPAAGDLRLVAAV